Protein AF-A0A969G2U3-F1 (afdb_monomer_lite)

Secondary structure (DSSP, 8-state):
-PPPP----PPP----S-------TTS---EEEEEEESS-TTTHHHHHHHHHHHHHHHSTT-EEEEEEE---SSTHHHHHHHHHHHHHHHHHTTS--

Foldseek 3Di:
DDDDDDDPDDDPDDPPDDDDDDDPPPAQQPEEAEAEDAPQLPCPVVVCVVVCVVCCVVPNVRYDYHYHYDPHVDCNVVSVVVVVVVVVVVVVVVPDD

Radius of gyration: 19.63 Å; chains: 1; bounding box: 33×47×65 Å

Sequence (97 aa):
MPPIQFSSNTSPTVPTSLLIIPSDISSITHLSLVLPTDNEEDNIQRLIYILSSLLDQILPGKYELIIVEDNSPDLTWQGLSRLLRKNFINQAFHTES

pLDDT: mean 71.86, std 15.99, range [39.59, 95.0]

Structure (mmCIF, N/CA/C/O backbone):
data_AF-A0A969G2U3-F1
#
_entry.id   AF-A0A969G2U3-F1
#
loop_
_atom_site.group_PDB
_atom_site.id
_atom_site.type_symbol
_atom_site.label_atom_id
_atom_site.label_alt_id
_atom_site.label_comp_id
_atom_site.label_asym_id
_atom_site.label_entity_id
_atom_site.label_seq_id
_atom_site.pdbx_PDB_ins_code
_atom_site.Cartn_x
_atom_site.Cartn_y
_atom_site.Cartn_z
_atom_site.occupancy
_atom_site.B_iso_or_equiv
_atom_site.auth_seq_id
_atom_site.auth_comp_id
_atom_site.auth_asym_id
_atom_site.auth_atom_id
_atom_site.pdbx_PDB_model_num
ATOM 1 N N . MET A 1 1 ? 19.794 -29.791 -42.743 1.00 49.84 1 MET A N 1
ATOM 2 C CA . MET A 1 1 ? 19.383 -28.987 -41.572 1.00 49.84 1 MET A CA 1
ATOM 3 C C . MET A 1 1 ? 19.342 -29.898 -40.359 1.00 49.84 1 MET A C 1
ATOM 5 O O . MET A 1 1 ? 18.692 -30.933 -40.463 1.00 49.84 1 MET A O 1
ATOM 9 N N . PRO A 1 2 ? 20.040 -29.579 -39.260 1.00 47.03 2 PRO A N 1
ATOM 10 C CA . PRO A 1 2 ? 19.841 -30.282 -37.998 1.00 47.03 2 PRO A CA 1
ATOM 11 C C . PRO A 1 2 ? 18.506 -29.853 -37.353 1.00 47.03 2 PRO A C 1
ATOM 13 O O . PRO A 1 2 ? 18.057 -28.728 -37.591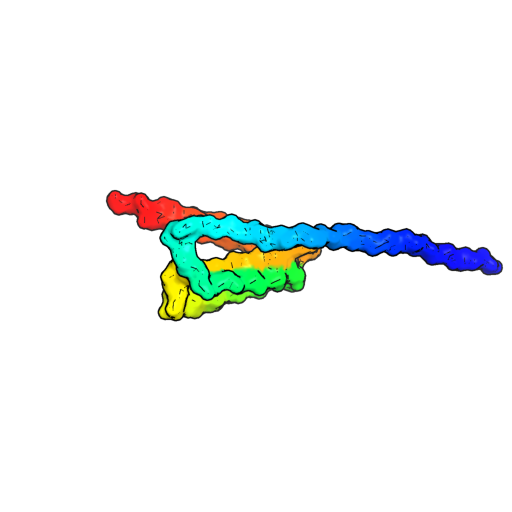 1.00 47.03 2 PRO A O 1
ATOM 16 N N . PRO A 1 3 ? 17.851 -30.727 -36.570 1.00 51.12 3 PRO A N 1
ATOM 17 C CA . PRO A 1 3 ? 16.632 -30.382 -35.846 1.00 51.12 3 PRO A CA 1
ATOM 18 C C . PRO A 1 3 ? 16.928 -29.383 -34.720 1.00 51.12 3 PRO A C 1
ATOM 20 O O . PRO 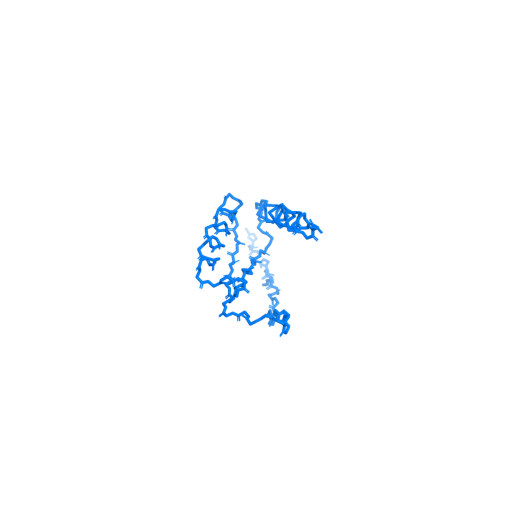A 1 3 ? 17.940 -29.491 -34.027 1.00 51.12 3 PRO A O 1
ATOM 23 N N . ILE A 1 4 ? 16.028 -28.417 -34.535 1.00 59.28 4 ILE A N 1
ATOM 24 C CA . ILE A 1 4 ? 16.061 -27.468 -33.418 1.00 59.28 4 ILE A CA 1
ATOM 25 C C . ILE A 1 4 ? 15.697 -28.238 -32.143 1.00 59.28 4 ILE A C 1
ATOM 27 O O . ILE A 1 4 ? 14.601 -28.786 -32.044 1.00 59.28 4 ILE A O 1
ATOM 31 N N . GLN A 1 5 ? 16.618 -28.303 -31.181 1.00 49.03 5 GLN A N 1
ATOM 32 C CA . GLN A 1 5 ? 16.334 -28.836 -29.851 1.00 49.03 5 GLN A CA 1
ATOM 33 C C . GLN A 1 5 ? 15.719 -27.728 -28.991 1.00 49.03 5 GLN A C 1
ATOM 35 O O . GLN A 1 5 ? 16.349 -26.698 -28.760 1.00 49.03 5 GLN A O 1
ATOM 40 N N . PHE A 1 6 ? 14.488 -27.934 -28.525 1.00 51.31 6 PHE A N 1
ATOM 41 C CA . PHE A 1 6 ? 13.877 -27.074 -27.517 1.00 51.31 6 PHE A CA 1
ATOM 42 C C . PHE A 1 6 ? 14.428 -27.471 -26.146 1.00 51.31 6 PHE A C 1
ATOM 44 O O . PHE A 1 6 ? 14.141 -28.562 -25.653 1.00 51.31 6 PHE A O 1
ATOM 51 N N . SER A 1 7 ? 15.239 -26.602 -25.544 1.00 53.44 7 SER A N 1
ATOM 52 C CA . SER A 1 7 ? 15.660 -26.744 -24.151 1.00 53.44 7 SER A CA 1
ATOM 53 C C . SER A 1 7 ? 14.419 -26.761 -23.259 1.00 53.44 7 SER A C 1
ATOM 55 O O . SER A 1 7 ? 13.590 -25.853 -23.316 1.00 53.44 7 SER A O 1
ATOM 57 N N . SER A 1 8 ? 14.267 -27.812 -22.457 1.00 53.00 8 SER A N 1
ATOM 58 C CA . SER A 1 8 ? 13.209 -27.935 -21.459 1.00 53.00 8 SER A CA 1
ATOM 59 C C . SER A 1 8 ? 13.413 -26.875 -20.377 1.00 53.00 8 SER A C 1
ATOM 61 O O . SER A 1 8 ? 14.163 -27.090 -19.425 1.00 53.00 8 SER A O 1
ATOM 63 N N . ASN A 1 9 ? 12.777 -25.718 -20.540 1.00 51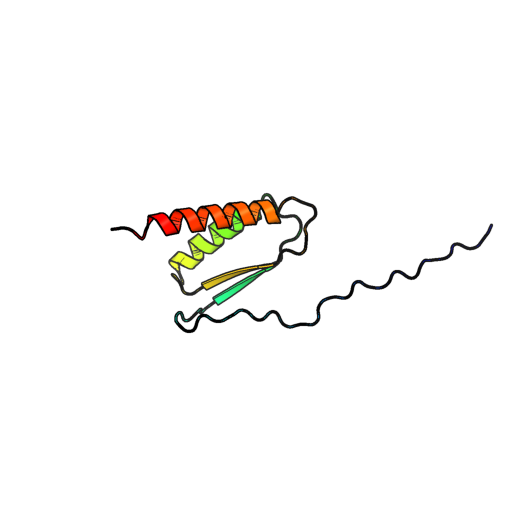.41 9 ASN A N 1
ATOM 64 C CA . ASN A 1 9 ? 12.757 -24.685 -19.515 1.00 51.41 9 ASN A CA 1
ATOM 65 C C . ASN A 1 9 ? 11.971 -25.223 -18.314 1.00 51.41 9 ASN A C 1
ATOM 67 O O . ASN A 1 9 ? 10.763 -25.441 -18.388 1.00 51.41 9 ASN A O 1
ATOM 71 N N . THR A 1 10 ? 12.673 -25.479 -17.216 1.00 55.38 10 THR A N 1
ATOM 72 C CA . THR A 1 10 ? 12.075 -25.781 -15.917 1.00 55.38 10 THR A CA 1
ATOM 73 C C . THR A 1 10 ? 11.213 -24.597 -15.481 1.00 55.38 10 THR A C 1
ATOM 75 O O . THR A 1 10 ? 11.717 -23.475 -15.425 1.00 55.38 10 THR A O 1
ATOM 78 N N . SER A 1 11 ? 9.930 -24.832 -15.183 1.00 53.81 11 SER A N 1
ATOM 79 C CA . SER A 1 11 ? 9.054 -23.822 -14.577 1.00 53.81 11 SER A CA 1
ATOM 80 C C . SER A 1 11 ? 9.693 -23.260 -13.303 1.00 53.81 11 SER A C 1
ATOM 82 O O . SER A 1 11 ? 10.221 -24.047 -12.512 1.00 53.81 11 SER A O 1
ATOM 84 N N . PRO A 1 12 ? 9.647 -21.936 -13.074 1.00 54.50 12 PRO A N 1
ATOM 85 C CA . PRO A 1 12 ? 10.136 -21.362 -11.830 1.00 54.50 12 PRO A CA 1
ATOM 86 C C . PRO A 1 12 ? 9.349 -21.945 -10.651 1.00 54.50 12 PRO A C 1
ATOM 88 O O . PRO A 1 12 ? 8.119 -22.023 -10.679 1.00 54.50 12 PRO A O 1
ATOM 91 N N . THR A 1 13 ? 10.071 -22.397 -9.626 1.00 52.31 13 THR A N 1
ATOM 92 C CA . THR A 1 13 ? 9.495 -22.896 -8.376 1.00 52.31 13 THR A CA 1
ATOM 93 C C . THR A 1 13 ? 8.828 -21.731 -7.652 1.00 52.31 13 THR A C 1
ATOM 95 O O . THR A 1 13 ? 9.505 -20.923 -7.022 1.00 52.31 13 THR A O 1
ATOM 98 N N . VAL A 1 14 ? 7.506 -21.625 -7.758 1.00 57.75 14 VAL A N 1
ATOM 99 C CA . VAL A 1 14 ? 6.733 -20.620 -7.020 1.00 57.75 14 VAL A CA 1
ATOM 100 C C . VAL A 1 14 ? 6.659 -21.063 -5.554 1.00 57.75 14 VAL A C 1
ATOM 102 O O . VAL A 1 14 ? 6.341 -22.230 -5.302 1.00 57.75 14 VAL A O 1
ATOM 105 N N . PRO A 1 15 ? 6.957 -20.200 -4.570 1.00 57.47 15 PRO A N 1
ATOM 106 C CA . PRO A 1 15 ? 6.794 -20.561 -3.169 1.00 57.47 15 PRO A CA 1
ATOM 107 C C . PRO A 1 15 ? 5.314 -20.838 -2.869 1.00 57.47 15 PRO A C 1
ATOM 109 O O . PRO A 1 15 ? 4.475 -19.948 -2.933 1.00 57.47 15 PRO A O 1
ATOM 112 N N . THR A 1 16 ? 4.989 -22.081 -2.511 1.00 62.62 16 THR A N 1
ATOM 113 C CA . THR A 1 16 ? 3.626 -22.507 -2.132 1.00 62.62 16 THR A CA 1
ATOM 114 C C . THR A 1 16 ? 3.278 -22.188 -0.673 1.0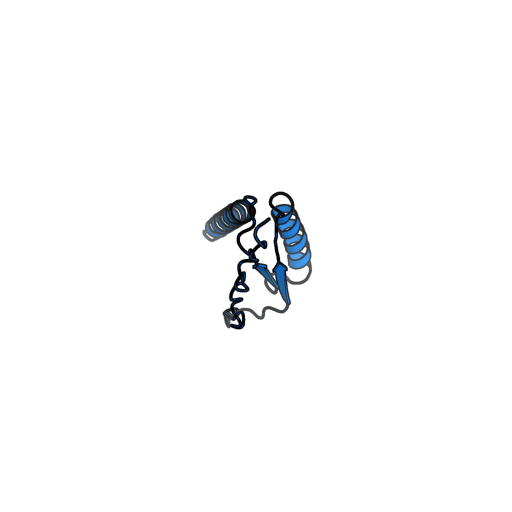0 62.62 16 THR A C 1
ATOM 116 O O . THR A 1 16 ? 2.228 -22.597 -0.180 1.00 62.62 16 THR A O 1
ATOM 119 N N . SER A 1 17 ? 4.177 -21.518 0.053 1.00 64.25 17 SER A N 1
ATOM 120 C CA . SER A 1 17 ? 3.956 -21.160 1.452 1.00 64.25 17 SER A CA 1
ATOM 121 C C . SER A 1 17 ? 2.929 -20.039 1.556 1.00 64.25 17 SER A C 1
ATOM 123 O O . SER A 1 17 ? 2.978 -19.072 0.800 1.00 64.25 17 SER A O 1
ATOM 125 N N . LEU A 1 18 ? 2.026 -20.144 2.530 1.00 68.81 18 LEU A N 1
ATOM 126 C CA . LEU A 1 18 ? 1.104 -19.061 2.853 1.00 68.81 18 LEU A CA 1
ATOM 127 C C . LEU A 1 18 ? 1.893 -17.829 3.313 1.00 68.81 18 LEU A C 1
ATOM 129 O O . LEU A 1 18 ? 2.829 -17.946 4.109 1.00 68.81 18 LEU A O 1
ATOM 133 N N . LEU A 1 19 ? 1.482 -16.652 2.839 1.00 65.75 19 LEU A N 1
ATOM 134 C CA . LEU A 1 19 ? 1.905 -15.379 3.408 1.00 65.75 19 LEU A CA 1
ATOM 135 C C . LEU A 1 19 ? 1.281 -15.260 4.805 1.00 65.75 19 LEU A C 1
ATOM 137 O O . LEU A 1 19 ? 0.071 -15.085 4.935 1.00 65.75 19 LEU A O 1
ATOM 141 N N . ILE A 1 20 ? 2.101 -15.397 5.846 1.00 62.69 20 ILE A N 1
ATOM 142 C CA . ILE A 1 20 ? 1.680 -15.200 7.236 1.00 62.69 20 ILE A CA 1
ATOM 143 C C . ILE A 1 20 ? 2.014 -13.761 7.616 1.00 62.69 20 ILE A C 1
ATOM 145 O O . ILE A 1 20 ? 3.186 -13.402 7.722 1.00 62.69 20 ILE A O 1
ATOM 149 N N . ILE A 1 21 ? 0.982 -12.948 7.825 1.00 63.56 21 ILE A N 1
ATOM 150 C CA . ILE A 1 21 ? 1.124 -11.586 8.341 1.00 63.56 21 ILE A CA 1
ATOM 151 C C . ILE A 1 21 ? 1.129 -11.688 9.875 1.00 63.56 21 ILE A C 1
ATOM 153 O O . ILE A 1 21 ? 0.149 -12.185 10.442 1.00 63.56 21 ILE A O 1
ATOM 157 N N . PRO A 1 22 ? 2.210 -11.288 10.568 1.00 60.09 22 PRO A N 1
ATOM 158 C CA . PRO A 1 22 ? 2.237 -11.315 12.022 1.00 60.09 22 PRO A CA 1
ATOM 159 C C . PRO A 1 22 ? 1.202 -10.328 12.566 1.00 60.09 22 PRO A C 1
ATOM 161 O O . PRO A 1 22 ? 1.321 -9.122 12.373 1.00 60.09 22 PRO A O 1
ATOM 164 N N . SER A 1 23 ? 0.175 -10.838 13.242 1.00 58.50 23 SER A N 1
ATOM 165 C CA . SER A 1 23 ? -0.822 -10.001 13.905 1.00 58.50 23 SER A CA 1
ATOM 166 C C . SER A 1 23 ? -0.221 -9.437 15.192 1.00 58.50 23 SER A C 1
ATOM 168 O O . SER A 1 23 ? 0.021 -10.190 16.137 1.00 58.50 23 SER A O 1
ATOM 170 N N . ASP A 1 24 ? 0.020 -8.128 15.256 1.00 60.47 24 ASP A N 1
ATOM 171 C CA . ASP A 1 24 ? 0.276 -7.475 16.539 1.00 60.47 24 ASP A CA 1
ATOM 172 C C . ASP A 1 24 ? -1.046 -7.444 17.328 1.00 60.47 24 ASP A C 1
ATOM 174 O O . ASP A 1 24 ? -2.039 -6.859 16.894 1.00 60.47 24 ASP A O 1
ATOM 178 N N . ILE A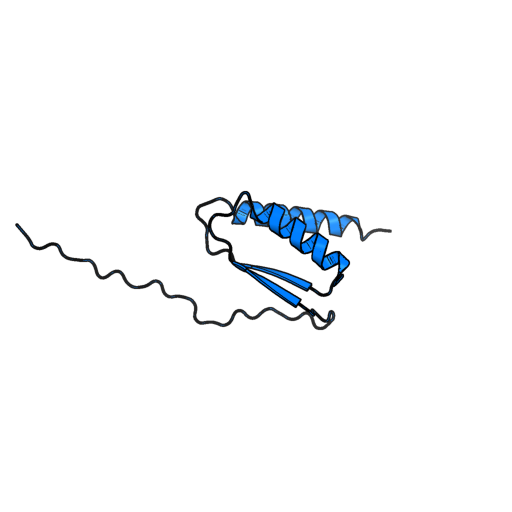 1 25 ? -1.092 -8.141 18.467 1.00 55.62 25 ILE A N 1
ATOM 179 C CA . ILE A 1 25 ? -2.321 -8.480 19.216 1.00 55.62 25 ILE A CA 1
ATOM 180 C C . ILE A 1 25 ? -2.996 -7.223 19.820 1.00 55.62 25 ILE A C 1
ATOM 182 O O . ILE A 1 25 ? -4.105 -7.295 20.349 1.00 55.62 25 ILE A O 1
ATOM 186 N N . SER A 1 26 ? -2.355 -6.051 19.732 1.00 56.25 26 SER A N 1
ATOM 187 C CA . SER A 1 26 ? -2.793 -4.809 20.380 1.00 56.25 26 SER A CA 1
ATOM 188 C C . SER A 1 26 ? -3.679 -3.882 19.530 1.00 56.25 26 SER A C 1
ATOM 190 O O . SER A 1 26 ? -4.344 -3.014 20.098 1.00 56.25 26 SER A O 1
ATOM 192 N N . SER A 1 27 ? -3.773 -4.074 18.207 1.00 61.78 27 SER A N 1
ATOM 193 C CA . SER A 1 27 ? -4.666 -3.282 17.346 1.00 61.78 27 SER A CA 1
ATOM 194 C C . SER A 1 27 ? -5.558 -4.189 16.500 1.00 61.78 27 SER A C 1
ATOM 196 O O . SER A 1 27 ? -5.092 -5.062 15.772 1.00 61.78 27 SER A O 1
ATOM 198 N N . ILE A 1 28 ? -6.878 -4.018 16.613 1.00 75.25 28 ILE A N 1
ATOM 199 C CA . ILE A 1 28 ? -7.817 -4.729 15.740 1.00 75.25 28 ILE A CA 1
ATOM 200 C C . ILE A 1 28 ? -7.697 -4.096 14.352 1.00 75.25 28 ILE A C 1
ATOM 202 O O . ILE A 1 28 ? -8.324 -3.071 14.068 1.00 75.25 28 ILE A O 1
ATOM 206 N N . THR A 1 29 ? -6.896 -4.711 13.490 1.00 77.06 29 THR A N 1
ATOM 207 C CA . THR A 1 29 ? -6.885 -4.418 12.057 1.00 77.06 29 THR A CA 1
ATOM 208 C C . THR A 1 29 ? -8.197 -4.927 11.466 1.00 77.06 29 THR A C 1
ATOM 210 O O . THR A 1 29 ? -8.500 -6.115 11.528 1.00 77.06 29 THR A O 1
ATOM 213 N N . HIS A 1 30 ? -9.024 -4.011 10.962 1.00 85.50 30 HIS A N 1
ATOM 214 C CA . HIS A 1 30 ? -10.324 -4.326 10.360 1.00 85.50 30 HIS A CA 1
ATOM 215 C C . HIS A 1 30 ? -10.200 -4.606 8.860 1.00 85.50 30 HIS A C 1
ATOM 217 O O . HIS A 1 30 ? -11.069 -5.262 8.288 1.00 85.50 30 HIS A O 1
ATOM 223 N N . LEU A 1 31 ? -9.144 -4.090 8.224 1.00 88.25 31 LEU A N 1
ATOM 224 C CA . LEU A 1 31 ? -8.908 -4.215 6.793 1.00 88.25 31 LEU A CA 1
ATOM 225 C C . LEU A 1 31 ? -7.423 -4.436 6.496 1.00 88.25 31 LEU A C 1
ATOM 227 O O . LEU A 1 31 ? -6.594 -3.597 6.837 1.00 88.25 31 LEU A O 1
ATOM 231 N N . SER A 1 32 ? -7.124 -5.505 5.766 1.00 90.19 32 SER A N 1
ATOM 232 C CA . SER A 1 32 ? -5.815 -5.738 5.154 1.00 90.19 32 SER A CA 1
ATOM 233 C C . SER A 1 32 ? -5.959 -5.617 3.642 1.00 90.19 32 SER A C 1
ATOM 235 O O . SER A 1 32 ? -6.677 -6.406 3.024 1.00 90.19 32 SER A O 1
ATOM 237 N N . LEU A 1 33 ? -5.314 -4.616 3.042 1.00 90.31 33 LEU A N 1
ATOM 238 C CA . LEU A 1 33 ? -5.323 -4.423 1.592 1.00 90.31 33 LEU A CA 1
ATOM 239 C C . LEU A 1 33 ? -3.982 -4.861 1.006 1.00 90.31 33 LEU A C 1
ATOM 241 O O . LEU A 1 33 ? -2.950 -4.250 1.278 1.00 90.31 33 LEU A O 1
ATOM 245 N N . VAL A 1 34 ? -4.012 -5.910 0.186 1.00 89.75 34 VAL A N 1
ATOM 246 C CA . VAL A 1 34 ? -2.832 -6.437 -0.506 1.00 89.75 34 VAL A CA 1
ATOM 247 C C . VAL A 1 34 ? -2.745 -5.819 -1.900 1.00 89.75 34 VAL A C 1
ATOM 249 O O . VAL A 1 34 ? -3.690 -5.922 -2.682 1.00 89.75 34 VAL A O 1
ATOM 252 N N . LEU A 1 35 ? -1.618 -5.178 -2.203 1.00 86.75 35 LEU A N 1
ATOM 253 C CA . LEU A 1 35 ? -1.340 -4.494 -3.464 1.00 86.75 35 LEU A CA 1
ATOM 254 C C . LEU A 1 35 ? -0.169 -5.195 -4.172 1.00 86.75 35 LEU A C 1
ATOM 256 O O . LEU A 1 35 ? 0.975 -4.984 -3.766 1.00 86.75 35 LEU A O 1
ATOM 260 N N . PRO A 1 36 ? -0.420 -6.043 -5.187 1.00 83.81 36 PRO A N 1
ATOM 261 C CA . PRO A 1 36 ? 0.646 -6.530 -6.054 1.00 83.81 36 PRO A CA 1
ATOM 262 C C . PRO A 1 36 ? 1.172 -5.383 -6.927 1.00 83.81 36 PRO A C 1
ATOM 264 O O . PRO A 1 36 ? 0.373 -4.583 -7.418 1.00 83.81 36 PRO A O 1
ATOM 267 N N . THR A 1 37 ? 2.491 -5.311 -7.098 1.00 78.12 37 THR A N 1
ATOM 268 C CA . THR A 1 37 ? 3.167 -4.297 -7.919 1.00 78.12 37 THR A CA 1
ATOM 269 C C . THR A 1 37 ? 4.147 -4.960 -8.889 1.00 78.12 37 THR A C 1
ATOM 271 O O . THR A 1 37 ? 5.047 -5.672 -8.435 1.00 78.12 37 THR A O 1
ATOM 274 N N . ASP A 1 38 ? 3.960 -4.726 -10.189 1.00 79.25 38 ASP A N 1
ATOM 275 C CA . ASP A 1 38 ? 4.927 -4.958 -11.265 1.00 79.25 38 ASP A CA 1
ATOM 276 C C . ASP A 1 38 ? 5.005 -3.725 -12.188 1.00 79.25 38 ASP A C 1
ATOM 278 O O . ASP A 1 38 ? 4.046 -3.356 -12.873 1.00 79.25 38 ASP A O 1
ATOM 282 N N . ASN A 1 39 ? 6.182 -3.108 -12.243 1.00 72.31 39 ASN A N 1
ATOM 283 C CA . ASN A 1 39 ? 6.486 -1.989 -13.131 1.00 72.31 39 ASN A CA 1
ATOM 284 C C . ASN A 1 39 ? 5.636 -0.711 -12.903 1.00 72.31 39 ASN A C 1
ATOM 286 O O . ASN A 1 39 ? 5.135 -0.099 -13.857 1.00 72.31 39 ASN A O 1
ATOM 290 N N . GLU A 1 40 ? 5.441 -0.303 -11.641 1.00 75.69 40 GLU A N 1
ATOM 291 C CA . GLU A 1 40 ? 4.684 0.904 -11.266 1.00 75.69 40 GLU A CA 1
ATOM 292 C C . GLU A 1 40 ? 5.493 1.974 -10.506 1.00 75.69 40 GLU A C 1
ATOM 294 O O . GLU A 1 40 ? 4.920 2.687 -9.670 1.00 75.69 40 GLU A O 1
ATOM 299 N N . GLU A 1 41 ? 6.789 2.143 -10.804 1.00 77.25 41 GLU A N 1
ATOM 300 C CA . GLU A 1 41 ? 7.700 3.080 -10.115 1.00 77.25 41 GLU A CA 1
ATOM 301 C C . GLU A 1 41 ? 7.080 4.473 -9.879 1.00 77.25 41 GLU A C 1
ATOM 303 O O . GLU A 1 41 ? 7.138 5.016 -8.767 1.00 77.25 41 GLU A O 1
ATOM 308 N N . ASP A 1 42 ? 6.428 5.027 -10.903 1.00 76.38 42 ASP A N 1
ATOM 309 C CA . ASP A 1 42 ? 5.822 6.362 -10.865 1.00 76.38 42 ASP A CA 1
ATOM 310 C C . ASP A 1 42 ? 4.484 6.407 -10.107 1.00 76.38 42 ASP A C 1
ATOM 312 O O . ASP A 1 42 ? 4.113 7.424 -9.505 1.00 76.38 42 ASP A O 1
ATOM 316 N N . ASN A 1 43 ? 3.733 5.306 -10.118 1.00 84.25 43 ASN A N 1
ATOM 317 C CA . ASN A 1 43 ? 2.341 5.295 -9.674 1.00 84.25 43 ASN A CA 1
ATOM 318 C C . ASN A 1 43 ? 2.202 4.845 -8.221 1.00 84.25 43 ASN A C 1
ATOM 320 O O . ASN A 1 43 ? 1.285 5.302 -7.527 1.00 84.25 43 ASN A O 1
ATOM 324 N N . ILE A 1 44 ? 3.113 3.996 -7.738 1.00 84.50 44 ILE A N 1
ATOM 325 C CA . ILE A 1 44 ? 2.985 3.356 -6.428 1.00 84.50 44 ILE A CA 1
ATOM 326 C C . ILE A 1 44 ? 2.933 4.376 -5.284 1.00 84.50 44 ILE A C 1
ATOM 328 O O . ILE A 1 44 ? 2.111 4.261 -4.376 1.00 84.50 44 ILE A O 1
ATOM 332 N N . GLN A 1 45 ? 3.717 5.454 -5.364 1.00 84.19 45 GLN A N 1
ATOM 333 C CA . GLN A 1 45 ? 3.710 6.506 -4.341 1.00 84.19 45 GLN A CA 1
ATOM 334 C C . GLN A 1 45 ? 2.370 7.244 -4.281 1.00 84.19 45 GLN A C 1
ATOM 336 O O . GLN A 1 45 ? 1.841 7.505 -3.198 1.00 84.19 45 GLN A O 1
ATOM 341 N N . ARG A 1 46 ? 1.811 7.577 -5.451 1.00 86.88 46 ARG A N 1
ATOM 342 C CA . ARG A 1 46 ? 0.532 8.281 -5.549 1.00 86.88 46 ARG A CA 1
ATOM 343 C C . ARG A 1 46 ? -0.617 7.398 -5.076 1.00 86.88 46 ARG A C 1
ATOM 345 O O . ARG A 1 46 ? -1.508 7.893 -4.388 1.00 86.88 46 ARG A O 1
ATOM 352 N N . LEU A 1 47 ? -0.581 6.112 -5.420 1.00 88.12 47 LEU A N 1
ATOM 353 C CA . LEU A 1 47 ? -1.572 5.137 -4.986 1.00 88.12 47 LEU A CA 1
ATOM 354 C C . LEU A 1 47 ? -1.583 5.000 -3.458 1.00 88.12 47 LEU A C 1
ATOM 356 O O . LEU A 1 47 ? -2.642 5.161 -2.855 1.00 88.12 47 LEU A O 1
ATOM 360 N N . ILE A 1 48 ? -0.416 4.794 -2.835 1.00 88.88 48 ILE A N 1
ATOM 361 C CA . ILE A 1 48 ? -0.285 4.710 -1.370 1.00 88.88 48 ILE A CA 1
ATOM 362 C C . ILE A 1 48 ? -0.831 5.978 -0.714 1.00 88.88 48 ILE A C 1
ATOM 364 O O . ILE A 1 48 ? -1.636 5.891 0.206 1.00 88.88 48 ILE A O 1
ATOM 368 N N . TYR A 1 49 ? -0.454 7.158 -1.215 1.00 89.44 49 TYR A N 1
ATOM 369 C CA . TYR A 1 49 ? -0.927 8.426 -0.660 1.00 89.44 49 TYR A CA 1
ATOM 370 C C . TYR A 1 49 ? -2.458 8.552 -0.688 1.00 89.44 49 TYR A C 1
ATOM 372 O O . TYR A 1 49 ? -3.064 8.919 0.321 1.00 89.44 49 TYR A O 1
ATOM 380 N N . ILE A 1 50 ? -3.088 8.241 -1.826 1.00 92.12 50 ILE A N 1
ATOM 381 C CA . ILE A 1 50 ? -4.547 8.330 -1.978 1.00 92.12 50 ILE A CA 1
ATOM 382 C C . ILE A 1 50 ? -5.246 7.319 -1.064 1.00 92.12 50 ILE A C 1
ATOM 384 O O . ILE A 1 50 ? -6.190 7.690 -0.365 1.00 92.12 50 ILE A O 1
ATOM 388 N N . LEU A 1 51 ? -4.781 6.066 -1.049 1.00 93.50 51 LEU A N 1
ATOM 389 C CA . LEU A 1 51 ? -5.379 5.008 -0.236 1.00 93.50 51 LEU A CA 1
ATOM 390 C C . LEU A 1 51 ? -5.251 5.313 1.254 1.00 93.50 51 LEU A C 1
ATOM 392 O O . LEU A 1 51 ? -6.257 5.260 1.956 1.00 93.50 51 LEU A O 1
ATOM 396 N N . SER A 1 52 ? -4.064 5.702 1.724 1.00 91.06 52 SER A N 1
ATOM 397 C CA . SER A 1 52 ? -3.866 6.080 3.124 1.00 91.06 52 SER A CA 1
ATOM 398 C C . SER A 1 52 ? -4.726 7.279 3.510 1.00 91.06 52 SER A C 1
ATOM 400 O O . SER A 1 52 ? -5.460 7.207 4.486 1.00 91.06 52 SER A O 1
ATOM 402 N N . SER A 1 53 ? -4.751 8.337 2.693 1.00 91.69 53 SER A N 1
ATOM 403 C CA . SER A 1 53 ? -5.563 9.529 2.985 1.00 91.69 53 SER A CA 1
ATOM 404 C C . SER A 1 53 ? -7.058 9.216 3.089 1.00 91.69 53 SER A C 1
ATOM 406 O O . SER A 1 53 ? -7.770 9.828 3.885 1.00 91.69 53 SER A O 1
ATOM 408 N N . LEU A 1 54 ? -7.560 8.289 2.270 1.00 95.00 54 LEU A N 1
ATOM 409 C CA . LEU A 1 54 ? -8.958 7.866 2.307 1.00 95.00 54 LEU A CA 1
ATOM 410 C C . LEU A 1 54 ? -9.240 6.963 3.514 1.00 95.00 54 LEU A C 1
ATOM 412 O O . LEU A 1 54 ? -10.232 7.157 4.214 1.00 95.00 54 LEU A O 1
ATOM 416 N N . LEU A 1 55 ? -8.368 5.991 3.773 1.00 93.38 55 LEU A N 1
ATOM 417 C CA . LEU A 1 55 ? -8.552 5.036 4.860 1.00 93.38 55 LEU A CA 1
ATOM 418 C C . LEU A 1 55 ? -8.326 5.670 6.235 1.00 93.38 55 LEU A C 1
ATOM 420 O O . LEU A 1 55 ? -9.032 5.305 7.167 1.00 93.38 55 LEU A O 1
ATOM 424 N N . ASP A 1 56 ? -7.469 6.681 6.364 1.00 91.75 56 ASP A N 1
ATOM 425 C CA . ASP A 1 56 ? -7.309 7.450 7.604 1.00 91.75 56 ASP A CA 1
ATOM 426 C C . ASP A 1 56 ? -8.601 8.183 8.002 1.00 91.75 56 ASP A C 1
ATOM 428 O O . ASP A 1 56 ? -8.882 8.350 9.187 1.00 91.75 56 ASP A O 1
ATOM 432 N N . GLN A 1 57 ? -9.428 8.578 7.027 1.00 94.25 57 GLN A N 1
ATOM 433 C CA . GLN A 1 57 ? -10.717 9.228 7.289 1.00 94.25 57 GLN A CA 1
ATOM 434 C C . GLN A 1 57 ? -11.808 8.240 7.728 1.00 94.25 57 GLN A C 1
ATOM 436 O O . GLN A 1 57 ? -12.728 8.629 8.447 1.00 94.25 57 GLN A O 1
ATOM 441 N N . ILE A 1 58 ? -11.737 6.980 7.287 1.00 93.25 58 ILE A N 1
ATOM 442 C CA . ILE A 1 58 ? -12.819 5.992 7.455 1.00 93.25 58 ILE A CA 1
ATOM 443 C C . ILE A 1 58 ? -12.477 4.949 8.535 1.00 93.25 58 ILE A C 1
ATOM 445 O O . ILE A 1 58 ? -13.343 4.543 9.308 1.00 93.25 58 ILE A O 1
ATOM 449 N N . LEU A 1 59 ? -11.216 4.517 8.600 1.00 90.25 59 LEU A N 1
ATOM 450 C CA . LEU A 1 59 ? -10.682 3.456 9.460 1.00 90.25 59 LEU A CA 1
ATOM 451 C C . LEU A 1 59 ? -9.356 3.881 10.130 1.00 90.25 59 LEU A C 1
ATOM 453 O O . LEU A 1 59 ? -8.360 3.165 10.012 1.00 90.25 59 LEU A O 1
ATOM 457 N N . PRO A 1 60 ? -9.307 5.010 10.862 1.00 88.44 60 PRO A N 1
ATOM 458 C CA . PRO A 1 60 ? -8.062 5.519 11.437 1.00 88.44 60 PRO A CA 1
ATOM 459 C C . PRO A 1 60 ? -7.369 4.464 12.309 1.00 88.44 60 PRO A C 1
ATOM 461 O O . PRO A 1 60 ? -7.959 3.949 13.263 1.00 88.44 60 PRO A O 1
ATOM 464 N N . GLY A 1 61 ? -6.124 4.125 11.956 1.00 84.00 61 GLY A N 1
ATOM 465 C CA . GLY A 1 61 ? -5.294 3.151 12.677 1.00 84.00 61 GLY A CA 1
ATOM 466 C C . GLY A 1 61 ? -5.822 1.710 12.675 1.00 84.00 61 GLY A C 1
ATOM 467 O O . GLY A 1 61 ? -5.394 0.907 13.497 1.00 84.00 61 GLY A O 1
ATOM 468 N N . LYS A 1 62 ? -6.783 1.384 11.801 1.00 89.00 62 LYS A N 1
ATOM 469 C CA . LYS A 1 62 ? -7.456 0.073 11.743 1.00 89.00 62 LYS A CA 1
ATOM 470 C C . LYS A 1 62 ? -7.315 -0.608 10.383 1.00 89.00 62 LYS A C 1
ATOM 472 O O . LYS A 1 62 ? -8.080 -1.526 10.082 1.00 89.00 62 LYS A O 1
ATOM 477 N N . TYR A 1 63 ? -6.366 -0.164 9.567 1.00 90.06 63 TYR A N 1
ATOM 478 C CA . TYR A 1 63 ? -6.040 -0.790 8.294 1.00 90.06 63 TYR A CA 1
ATOM 479 C C . TYR A 1 63 ? -4.534 -0.981 8.148 1.00 90.06 63 TYR A C 1
ATOM 481 O O . TYR A 1 63 ? -3.742 -0.224 8.708 1.00 90.06 63 TYR A O 1
ATOM 489 N N . GLU A 1 64 ? -4.163 -1.962 7.337 1.00 88.88 64 GLU A N 1
ATOM 490 C CA . GLU A 1 64 ? -2.802 -2.147 6.849 1.00 88.88 64 GLU A CA 1
ATOM 491 C C . GLU A 1 64 ? -2.787 -2.181 5.316 1.00 88.88 64 GLU A C 1
ATOM 493 O O . GLU A 1 64 ? -3.713 -2.688 4.671 1.00 88.88 64 GLU A O 1
ATOM 498 N N . LEU A 1 65 ? -1.725 -1.623 4.732 1.00 89.00 65 LEU A N 1
ATOM 499 C CA . LEU A 1 65 ? -1.415 -1.748 3.311 1.00 89.00 65 LEU A CA 1
ATOM 500 C C . LEU A 1 65 ? -0.208 -2.672 3.173 1.00 89.00 65 LEU A C 1
ATOM 502 O O . LEU A 1 65 ? 0.874 -2.357 3.670 1.00 89.00 65 LEU A O 1
ATOM 506 N N . ILE A 1 66 ? -0.392 -3.794 2.489 1.00 87.75 66 ILE A N 1
ATOM 507 C CA . ILE A 1 66 ? 0.650 -4.794 2.262 1.00 87.75 66 ILE A CA 1
ATOM 508 C C . ILE A 1 66 ? 1.013 -4.744 0.788 1.00 87.75 66 ILE A C 1
ATOM 510 O O . ILE A 1 66 ? 0.207 -5.099 -0.067 1.00 87.75 66 ILE A O 1
ATOM 514 N N . ILE A 1 67 ? 2.224 -4.292 0.489 1.00 86.31 67 ILE A N 1
ATOM 515 C CA . ILE A 1 67 ? 2.701 -4.153 -0.886 1.00 86.31 67 ILE A CA 1
ATOM 516 C C . ILE A 1 67 ? 3.560 -5.368 -1.213 1.00 86.31 67 ILE A C 1
ATOM 518 O O . ILE A 1 67 ? 4.506 -5.670 -0.484 1.00 86.31 67 ILE A O 1
ATOM 522 N N . VAL A 1 68 ? 3.195 -6.074 -2.279 1.00 84.62 68 VAL A N 1
ATOM 523 C CA . VAL A 1 68 ? 3.874 -7.286 -2.742 1.00 84.62 68 VAL A CA 1
ATOM 524 C C . VAL A 1 68 ? 4.627 -6.944 -4.017 1.00 84.62 68 VAL A C 1
ATOM 526 O O . VAL A 1 68 ? 4.014 -6.695 -5.050 1.00 84.62 68 VAL A O 1
ATOM 529 N N . GLU A 1 69 ? 5.951 -6.934 -3.921 1.00 80.25 69 GLU A N 1
ATOM 530 C CA . GLU A 1 69 ? 6.878 -6.572 -4.992 1.00 80.25 69 GLU A CA 1
ATOM 531 C C . GLU A 1 69 ? 7.728 -7.810 -5.326 1.00 80.25 69 GLU A C 1
ATOM 533 O O . GLU A 1 69 ? 8.310 -8.406 -4.417 1.00 80.25 69 GLU A O 1
ATOM 538 N N . ASP A 1 70 ? 7.735 -8.237 -6.596 1.00 74.56 70 ASP A N 1
ATOM 539 C CA . ASP A 1 70 ? 8.369 -9.490 -7.054 1.00 74.56 70 ASP A CA 1
ATOM 540 C C . ASP A 1 70 ? 9.599 -9.240 -7.952 1.00 74.56 70 ASP A C 1
ATOM 542 O O . ASP A 1 70 ? 9.778 -9.880 -8.987 1.00 74.56 70 ASP A O 1
ATOM 546 N N . ASN A 1 71 ? 10.473 -8.302 -7.563 1.00 70.88 71 ASN A N 1
ATOM 547 C CA . ASN A 1 71 ? 11.648 -7.873 -8.338 1.00 70.88 71 ASN A CA 1
ATOM 548 C C . ASN A 1 71 ? 11.303 -7.258 -9.702 1.00 70.88 71 ASN A C 1
ATOM 550 O O . ASN A 1 71 ? 11.871 -7.644 -10.733 1.00 70.88 71 ASN A O 1
ATOM 554 N N . SER A 1 72 ? 10.410 -6.275 -9.703 1.00 77.88 72 SER A N 1
ATOM 555 C CA . SER A 1 72 ? 10.133 -5.443 -10.871 1.00 77.88 72 SER A CA 1
ATOM 556 C C . SER A 1 72 ? 11.457 -4.937 -11.465 1.00 77.88 72 SER A C 1
ATOM 558 O O . SER A 1 72 ? 12.380 -4.565 -10.728 1.00 77.88 72 SER A O 1
ATOM 560 N N . PRO A 1 73 ? 11.600 -4.937 -12.800 1.00 75.12 73 PRO A N 1
ATOM 561 C CA . PRO A 1 73 ? 12.822 -4.482 -13.454 1.00 75.12 73 PRO A CA 1
ATOM 562 C C . PRO A 1 73 ? 13.014 -2.963 -13.343 1.00 75.12 73 PRO A C 1
ATOM 564 O O . PRO A 1 73 ? 14.134 -2.475 -13.523 1.00 75.12 73 PRO A O 1
ATOM 567 N N . ASP A 1 74 ? 11.940 -2.220 -13.068 1.00 70.50 74 ASP A N 1
ATOM 568 C CA . ASP A 1 74 ? 11.984 -0.801 -12.745 1.00 70.50 74 ASP A CA 1
ATOM 569 C C . ASP A 1 74 ? 12.255 -0.596 -11.248 1.00 70.50 74 ASP A C 1
ATOM 571 O O . ASP A 1 74 ? 12.165 -1.503 -10.419 1.00 70.50 74 ASP A O 1
ATOM 575 N N . LEU A 1 75 ? 12.659 0.607 -10.856 1.00 76.00 75 LEU A N 1
ATOM 576 C CA . LEU A 1 75 ? 13.140 0.853 -9.497 1.00 76.00 75 LEU A CA 1
ATOM 577 C C . LEU A 1 75 ? 11.977 0.982 -8.490 1.00 76.00 75 LEU A C 1
ATOM 579 O O . LEU A 1 75 ? 12.121 1.660 -7.467 1.00 76.00 75 LEU A O 1
ATOM 583 N N . THR A 1 76 ? 10.846 0.307 -8.737 1.00 77.12 76 THR A N 1
ATOM 584 C CA . THR A 1 76 ? 9.638 0.273 -7.896 1.00 77.12 76 THR A CA 1
ATOM 585 C C . THR A 1 76 ? 9.981 -0.001 -6.432 1.00 77.12 76 THR A C 1
ATOM 587 O O . THR A 1 76 ? 9.581 0.761 -5.541 1.00 77.12 76 THR A O 1
ATOM 590 N N . TRP A 1 77 ? 10.838 -0.993 -6.163 1.00 76.25 77 TRP A N 1
ATOM 591 C CA . TRP A 1 77 ? 11.297 -1.310 -4.805 1.00 76.25 77 TRP A CA 1
ATOM 592 C C . TRP A 1 77 ? 12.073 -0.156 -4.139 1.00 76.25 77 TRP A C 1
ATOM 594 O O . TRP A 1 77 ? 11.973 0.055 -2.923 1.00 76.25 77 TRP A O 1
ATOM 604 N N . GLN A 1 78 ? 12.830 0.634 -4.910 1.00 79.06 78 GLN A N 1
ATOM 605 C CA . GLN A 1 78 ? 13.573 1.793 -4.399 1.00 79.06 78 GLN A CA 1
ATOM 606 C C . GLN A 1 78 ? 12.627 2.942 -4.069 1.00 79.06 78 GLN A C 1
ATOM 608 O O . GLN A 1 78 ? 12.784 3.604 -3.034 1.00 79.06 78 GLN A O 1
ATOM 613 N N . GLY A 1 79 ? 11.625 3.155 -4.927 1.00 78.06 79 GLY A N 1
ATOM 614 C CA . GLY A 1 79 ? 10.531 4.092 -4.699 1.00 78.06 79 GLY A CA 1
ATOM 615 C C . GLY A 1 79 ? 9.815 3.800 -3.381 1.00 78.06 79 GLY A C 1
ATOM 616 O O . GLY A 1 79 ? 9.676 4.705 -2.548 1.00 78.06 79 GLY A O 1
ATOM 617 N N . LEU A 1 80 ? 9.460 2.532 -3.157 1.00 79.06 80 LEU A N 1
ATOM 618 C CA . LEU A 1 80 ? 8.818 2.062 -1.932 1.00 79.06 80 LEU A CA 1
ATOM 619 C C . LEU A 1 80 ? 9.728 2.207 -0.703 1.00 79.06 80 LEU A C 1
ATOM 621 O O . LEU A 1 80 ? 9.329 2.789 0.307 1.00 79.06 80 LEU A O 1
ATOM 625 N N . SER A 1 81 ? 10.984 1.769 -0.809 1.00 77.06 81 SER A N 1
ATOM 626 C CA . SER A 1 81 ? 11.976 1.875 0.271 1.00 77.06 81 SER A CA 1
ATOM 627 C C . SER A 1 81 ? 12.189 3.322 0.725 1.00 77.06 81 SER A C 1
ATOM 629 O O . SER A 1 81 ? 12.325 3.607 1.920 1.00 77.06 81 SER A O 1
ATOM 631 N N . ARG A 1 82 ? 12.208 4.266 -0.224 1.00 80.69 82 ARG A N 1
ATOM 632 C CA . ARG A 1 82 ? 12.344 5.697 0.066 1.00 80.69 82 ARG A CA 1
ATOM 633 C C . ARG A 1 82 ? 11.106 6.258 0.764 1.00 80.69 82 ARG A C 1
ATOM 635 O O . ARG A 1 82 ? 11.263 7.075 1.672 1.00 80.69 82 ARG A O 1
ATOM 642 N N . LEU A 1 83 ? 9.909 5.832 0.363 1.00 78.50 83 LEU A N 1
ATOM 643 C CA . LEU A 1 83 ? 8.653 6.240 0.997 1.00 78.50 83 LEU A CA 1
ATOM 644 C C . LEU A 1 83 ? 8.580 5.740 2.444 1.00 78.50 83 LEU A C 1
ATOM 646 O O . LEU A 1 83 ? 8.335 6.538 3.348 1.00 78.50 83 LEU A O 1
ATOM 650 N N . LEU A 1 84 ? 8.888 4.461 2.674 1.00 78.31 84 LEU A N 1
ATOM 651 C CA . LEU A 1 84 ? 8.907 3.870 4.012 1.00 78.31 84 LEU A CA 1
ATOM 652 C C . LEU A 1 84 ? 9.864 4.629 4.937 1.00 78.31 84 LEU A C 1
ATOM 654 O O . LEU A 1 84 ? 9.450 5.091 5.998 1.00 78.31 84 LEU A O 1
ATOM 658 N N . ARG A 1 85 ? 11.113 4.863 4.509 1.00 71.69 85 ARG A N 1
ATOM 659 C CA . ARG A 1 85 ? 12.088 5.634 5.305 1.00 71.69 85 ARG A CA 1
ATOM 660 C C . ARG A 1 85 ? 11.591 7.035 5.666 1.00 71.69 85 ARG A C 1
ATOM 662 O O . ARG A 1 85 ? 11.776 7.454 6.803 1.00 71.69 85 ARG A O 1
ATOM 669 N N . LYS A 1 86 ? 10.956 7.753 4.732 1.00 65.62 86 LYS A N 1
ATOM 670 C CA . LYS A 1 86 ? 10.388 9.085 5.010 1.00 65.62 86 LYS A CA 1
ATOM 671 C C . LYS A 1 86 ? 9.288 9.020 6.071 1.00 65.62 86 LYS A C 1
ATOM 673 O O . LYS A 1 86 ? 9.295 9.834 6.988 1.00 65.62 86 LYS A O 1
ATOM 678 N N . ASN A 1 87 ? 8.389 8.043 5.976 1.00 64.44 87 ASN A N 1
ATOM 679 C CA . ASN A 1 87 ? 7.302 7.883 6.941 1.00 64.44 87 ASN A CA 1
ATOM 680 C C . ASN A 1 87 ? 7.814 7.492 8.336 1.00 64.44 87 ASN A C 1
ATOM 682 O O . ASN A 1 87 ? 7.346 8.059 9.320 1.00 64.44 87 ASN A O 1
ATOM 686 N N . PHE A 1 88 ? 8.814 6.608 8.439 1.00 58.72 88 PHE A N 1
ATOM 687 C CA . PHE A 1 88 ? 9.425 6.257 9.729 1.00 58.72 88 PHE A CA 1
ATOM 688 C C . PHE A 1 88 ? 10.140 7.445 10.386 1.00 58.72 88 PHE A C 1
ATOM 690 O O . PHE A 1 88 ? 10.025 7.632 11.595 1.00 58.72 88 PHE A O 1
ATOM 697 N N . ILE A 1 89 ? 10.824 8.284 9.601 1.00 50.44 89 ILE A N 1
ATOM 698 C CA . ILE A 1 89 ? 11.472 9.499 10.115 1.00 50.44 89 ILE A CA 1
ATOM 699 C C . ILE A 1 89 ? 10.422 10.511 10.599 1.00 50.44 89 ILE A C 1
ATOM 701 O O . ILE A 1 89 ? 10.557 11.051 11.692 1.00 50.44 89 ILE A O 1
ATOM 705 N N . ASN A 1 90 ? 9.350 10.734 9.835 1.00 47.59 90 ASN A N 1
ATOM 706 C CA . ASN A 1 90 ? 8.304 11.690 10.213 1.00 47.59 90 ASN A CA 1
ATOM 707 C C . ASN A 1 90 ? 7.522 11.261 11.467 1.00 47.59 90 ASN A C 1
ATOM 709 O O . ASN A 1 90 ? 7.104 12.124 12.233 1.00 47.59 90 ASN A O 1
ATOM 713 N N . GLN A 1 91 ? 7.361 9.955 11.710 1.00 44.59 91 GLN A N 1
ATOM 714 C CA . GLN A 1 91 ? 6.737 9.460 12.941 1.00 44.59 91 GLN A CA 1
ATOM 715 C C . GLN A 1 91 ? 7.673 9.530 14.156 1.00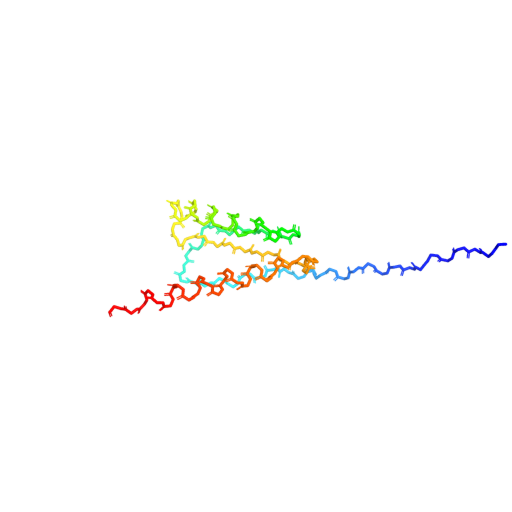 44.59 91 GLN A C 1
ATOM 717 O O . GLN A 1 91 ? 7.221 9.898 15.237 1.00 44.59 91 GLN A O 1
ATOM 722 N N . ALA A 1 92 ? 8.976 9.268 13.989 1.00 39.59 92 ALA A N 1
ATOM 723 C CA . ALA A 1 92 ? 9.949 9.331 15.086 1.00 39.59 92 ALA A CA 1
ATOM 724 C C . ALA A 1 92 ? 10.080 10.739 15.706 1.00 39.59 92 ALA A C 1
ATOM 726 O O . ALA A 1 92 ? 10.350 10.865 16.898 1.00 39.59 92 ALA A O 1
ATOM 727 N N . PHE A 1 93 ? 9.834 11.795 14.924 1.00 41.28 93 PHE A N 1
ATOM 728 C CA . PHE A 1 93 ? 9.852 13.185 15.398 1.00 41.28 93 PHE A CA 1
ATOM 729 C C . PHE A 1 93 ? 8.511 13.687 15.963 1.00 41.28 93 PHE A C 1
ATOM 731 O O . PHE A 1 93 ? 8.421 14.850 16.344 1.00 41.28 93 PHE A O 1
ATOM 738 N N . HIS A 1 94 ? 7.458 12.863 16.011 1.00 42.09 94 HIS A N 1
ATOM 739 C CA . HIS A 1 94 ? 6.183 13.212 16.664 1.00 42.09 94 HIS A CA 1
ATOM 740 C C . HIS A 1 94 ? 6.029 12.589 18.067 1.00 42.09 94 HIS A C 1
ATOM 742 O O . HIS A 1 94 ? 4.997 12.773 18.706 1.00 42.09 94 HIS A O 1
ATOM 748 N N . THR A 1 95 ? 7.056 11.893 18.570 1.00 44.50 95 THR A N 1
ATOM 749 C CA . THR A 1 95 ? 7.059 11.207 19.880 1.00 44.50 95 THR A CA 1
ATOM 750 C C . THR A 1 95 ? 7.887 11.882 20.976 1.00 44.50 95 THR A C 1
ATOM 752 O O . THR A 1 95 ? 8.115 11.274 22.017 1.00 44.50 95 THR A O 1
ATOM 755 N N . GLU A 1 96 ? 8.297 13.137 20.801 1.00 43.62 96 GLU A N 1
ATOM 756 C CA . GLU A 1 96 ? 8.867 13.932 21.896 1.00 43.62 96 GLU A CA 1
ATOM 757 C C . GLU A 1 96 ? 8.012 15.190 22.104 1.00 43.62 96 GLU A C 1
ATOM 759 O O . GLU A 1 96 ? 8.000 16.100 21.275 1.00 43.62 96 GLU A O 1
ATOM 764 N N . SER A 1 97 ? 7.236 15.189 23.195 1.00 43.22 97 SER A N 1
ATOM 765 C CA . SER A 1 97 ? 6.617 16.366 23.824 1.00 43.22 97 SER A CA 1
ATOM 766 C C . SER A 1 97 ? 7.304 16.640 25.152 1.00 43.22 97 SER A C 1
ATOM 768 O O . SER A 1 97 ? 7.624 15.646 25.843 1.00 43.22 97 SER A O 1
#